Protein AF-A0A1T4ZLD6-F1 (afdb_monomer_lite)

Foldseek 3Di:
DDDDDDPDVPVVVCVVVVVDPDDPPVVVVVVPDDDDPDPDPQKDQQLVQDDDPVSVVVVVVVVPDDQPVDWDWDADLVPGIDTRRDIDGHDDDDDDPVSCVVRVVVNVVVVVVD

Secondary structure (DSSP, 8-state):
--------HHHHHHHHTT---S-HHHHHHHTT----S----SEEEHHHH--SHHHHHHHHHHHHS--TT---EEEETTTEEEETT-EEE-------HHHHHHHHHHHHHHHHT-

pLDDT: mean 79.91, std 19.15, range [32.31, 97.5]

Structure (mmCIF, N/CA/C/O backbone):
data_AF-A0A1T4ZLD6-F1
#
_entry.id   AF-A0A1T4ZLD6-F1
#
loop_
_atom_site.group_PDB
_atom_site.id
_atom_site.type_symbol
_atom_site.label_atom_id
_atom_site.label_alt_id
_atom_site.label_comp_id
_atom_site.label_asym_id
_atom_site.label_entity_id
_atom_site.label_seq_id
_atom_site.pdbx_PDB_ins_code
_atom_site.Cartn_x
_atom_site.Cartn_y
_atom_site.Cartn_z
_atom_site.occupancy
_atom_site.B_iso_or_equiv
_atom_site.auth_seq_id
_atom_site.auth_comp_id
_atom_site.auth_asym_id
_atom_site.auth_atom_id
_atom_site.pdbx_PDB_model_num
ATOM 1 N N . MET A 1 1 ? -2.283 -12.242 29.702 1.00 38.84 1 MET A N 1
ATOM 2 C CA . MET A 1 1 ? -0.848 -11.893 29.834 1.00 38.84 1 MET A CA 1
ATOM 3 C C . MET A 1 1 ? -0.672 -10.404 29.576 1.00 38.84 1 MET A C 1
ATOM 5 O O . MET A 1 1 ? -0.937 -9.973 28.462 1.00 38.84 1 MET A O 1
ATOM 9 N N . LYS A 1 2 ? -0.272 -9.612 30.579 1.00 32.31 2 LYS A N 1
ATOM 10 C CA . LYS A 1 2 ? 0.080 -8.198 30.369 1.00 32.31 2 LYS A CA 1
ATOM 11 C C . LYS A 1 2 ? 1.504 -8.127 29.817 1.00 32.31 2 LYS A C 1
ATOM 13 O O . LYS A 1 2 ? 2.429 -8.591 30.475 1.00 32.31 2 LYS A O 1
ATOM 18 N N . ARG A 1 3 ? 1.665 -7.590 28.606 1.00 40.56 3 ARG A N 1
ATOM 19 C CA . ARG A 1 3 ? 2.974 -7.258 28.033 1.00 40.56 3 ARG A CA 1
ATOM 20 C C . ARG A 1 3 ? 3.203 -5.770 28.264 1.00 40.56 3 ARG A C 1
ATOM 22 O O . ARG A 1 3 ? 2.483 -4.949 27.706 1.00 40.56 3 ARG A O 1
ATOM 29 N N . ASN A 1 4 ? 4.162 -5.441 29.120 1.00 33.09 4 ASN A N 1
ATOM 30 C CA . ASN A 1 4 ? 4.584 -4.062 29.323 1.00 33.09 4 ASN A CA 1
ATOM 31 C C . ASN A 1 4 ? 5.486 -3.688 28.142 1.00 33.09 4 ASN A C 1
ATOM 33 O O . ASN A 1 4 ? 6.572 -4.245 28.003 1.00 33.09 4 ASN A O 1
ATOM 37 N N . ILE A 1 5 ? 5.017 -2.798 27.270 1.00 50.94 5 ILE A N 1
ATOM 38 C CA . ILE A 1 5 ? 5.801 -2.276 26.148 1.00 50.94 5 ILE A CA 1
ATOM 39 C C . ILE A 1 5 ? 6.291 -0.891 26.561 1.00 50.94 5 ILE A C 1
ATOM 41 O O . ILE A 1 5 ? 5.492 0.034 26.686 1.00 50.94 5 ILE A O 1
ATOM 45 N N . LEU A 1 6 ? 7.596 -0.755 26.803 1.00 44.00 6 LEU A N 1
ATOM 46 C CA . LEU A 1 6 ? 8.234 0.541 27.019 1.00 44.00 6 LEU A CA 1
ATOM 47 C C . LEU A 1 6 ? 8.701 1.078 25.660 1.00 44.00 6 LEU A C 1
ATOM 49 O O . LEU A 1 6 ? 9.732 0.666 25.136 1.00 44.00 6 LEU A O 1
ATOM 53 N N . LEU A 1 7 ? 7.909 1.976 25.078 1.00 47.56 7 LEU A N 1
ATOM 54 C CA . LEU A 1 7 ? 8.256 2.730 23.873 1.00 47.56 7 LEU A CA 1
ATOM 55 C C . LEU A 1 7 ? 8.891 4.059 24.292 1.00 47.56 7 LEU A C 1
ATOM 57 O O . LEU A 1 7 ? 8.250 5.103 24.256 1.00 47.56 7 LEU A O 1
ATOM 61 N N . ASP A 1 8 ? 10.154 4.009 24.707 1.00 47.09 8 ASP A N 1
ATOM 62 C CA . ASP A 1 8 ? 10.986 5.208 24.796 1.00 47.09 8 ASP A CA 1
ATOM 63 C C . ASP A 1 8 ? 12.068 5.146 23.711 1.00 47.09 8 ASP A C 1
ATOM 65 O O . ASP A 1 8 ? 13.086 4.457 23.826 1.00 47.09 8 ASP A O 1
ATOM 69 N N . THR A 1 9 ? 11.821 5.848 22.604 1.00 55.59 9 THR A N 1
ATOM 70 C CA . THR A 1 9 ? 12.779 5.957 21.498 1.00 55.59 9 THR A CA 1
ATOM 71 C C . THR A 1 9 ? 14.026 6.749 21.889 1.00 55.59 9 THR A C 1
ATOM 73 O O . THR A 1 9 ? 15.049 6.615 21.219 1.00 55.59 9 THR A O 1
ATOM 76 N N . GLY A 1 10 ? 13.978 7.551 22.961 1.00 55.03 10 GLY A N 1
ATOM 77 C CA . GLY A 1 10 ? 15.125 8.311 23.454 1.00 55.03 10 GLY A CA 1
ATOM 78 C C . GLY A 1 10 ? 16.243 7.387 23.928 1.00 55.03 10 GLY A C 1
ATOM 79 O O . GLY A 1 10 ? 17.378 7.496 23.462 1.00 55.03 10 GLY A O 1
ATOM 80 N N . VAL A 1 11 ? 15.919 6.404 24.769 1.00 57.75 11 VAL A N 1
ATOM 81 C CA . VAL A 1 11 ? 16.896 5.429 25.289 1.00 57.75 11 VAL A CA 1
ATOM 82 C C . VAL A 1 11 ? 17.478 4.570 24.158 1.00 57.75 11 VAL A C 1
ATOM 84 O O . VAL A 1 11 ? 18.693 4.385 24.083 1.00 57.75 11 VAL A O 1
ATOM 87 N N . LEU A 1 12 ? 16.642 4.130 23.208 1.00 56.84 12 LEU A N 1
ATOM 88 C CA . LEU A 1 12 ? 17.078 3.318 22.064 1.00 56.84 12 LEU A CA 1
ATOM 89 C C . LEU A 1 12 ? 18.067 4.067 21.153 1.00 56.84 12 LEU A C 1
ATOM 91 O O . LEU A 1 12 ? 19.104 3.521 20.772 1.00 56.84 12 LEU A O 1
ATOM 95 N N . VAL A 1 13 ? 17.779 5.330 20.827 1.00 56.22 13 VAL A N 1
ATOM 96 C CA . VAL A 1 13 ? 18.663 6.168 19.998 1.00 56.22 13 VAL A CA 1
ATOM 97 C C . VAL A 1 13 ? 19.982 6.459 20.721 1.00 56.22 13 VAL A C 1
ATOM 99 O O . VAL A 1 13 ? 21.038 6.509 20.084 1.00 56.22 13 VAL A O 1
ATOM 102 N N . THR A 1 14 ? 19.953 6.612 22.045 1.00 55.44 14 THR A N 1
ATOM 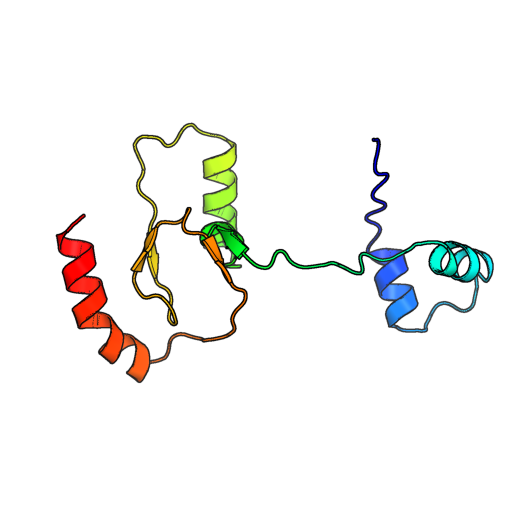103 C CA . THR A 1 14 ? 21.154 6.898 22.847 1.00 55.44 14 THR A CA 1
ATOM 104 C C . THR A 1 14 ? 22.070 5.671 22.954 1.00 55.44 14 THR A C 1
ATOM 106 O O . THR A 1 14 ? 23.293 5.804 22.813 1.00 55.44 14 THR A O 1
ATOM 109 N N . PHE A 1 15 ? 21.481 4.477 23.091 1.00 55.91 15 PHE A N 1
ATOM 110 C CA . PHE A 1 15 ? 22.179 3.189 23.083 1.00 55.91 15 PHE A CA 1
ATOM 111 C C . PHE A 1 15 ? 22.797 2.862 21.711 1.00 55.91 15 PHE A C 1
ATOM 113 O O . PHE A 1 15 ? 23.992 2.574 21.628 1.00 55.91 15 PHE A O 1
ATOM 120 N N . ILE A 1 16 ? 22.028 2.981 20.617 1.00 59.06 16 ILE A N 1
ATOM 121 C CA . ILE A 1 16 ? 22.513 2.715 19.244 1.00 59.06 16 ILE A CA 1
ATOM 122 C C . ILE A 1 16 ? 23.685 3.634 18.881 1.00 59.06 16 ILE A C 1
ATOM 124 O O . ILE A 1 16 ? 24.672 3.189 18.296 1.00 59.06 16 ILE A O 1
ATOM 128 N N . ASN A 1 17 ? 23.619 4.905 19.278 1.00 57.69 17 ASN A N 1
ATOM 129 C CA . ASN A 1 17 ? 24.684 5.865 19.000 1.00 57.69 17 ASN A CA 1
ATOM 130 C C . ASN A 1 17 ? 25.928 5.687 19.891 1.00 57.69 17 ASN A C 1
ATOM 132 O O . ASN A 1 17 ? 26.871 6.468 19.753 1.00 57.69 17 ASN A O 1
ATOM 136 N N . LYS A 1 18 ? 25.953 4.697 20.804 1.00 57.38 18 LYS A N 1
ATOM 137 C CA . LYS A 1 18 ? 27.040 4.447 21.775 1.00 57.38 18 LYS A CA 1
ATOM 138 C C . LYS A 1 18 ? 27.460 5.698 22.567 1.00 57.38 18 LYS A C 1
ATOM 140 O O . LYS A 1 18 ? 28.598 5.798 23.027 1.00 57.38 18 LYS A O 1
ATOM 145 N N . ARG A 1 19 ? 26.560 6.678 22.713 1.00 54.66 19 ARG A N 1
ATOM 146 C CA . ARG A 1 19 ? 26.829 7.942 23.425 1.00 54.66 19 ARG A CA 1
ATOM 147 C C . ARG A 1 19 ? 26.447 7.887 24.902 1.00 54.66 19 ARG A C 1
ATOM 149 O O . ARG A 1 19 ? 26.708 8.843 25.626 1.00 54.66 19 ARG A O 1
ATOM 156 N N . GLU A 1 20 ? 25.869 6.786 25.368 1.00 53.34 20 GLU A N 1
ATOM 157 C CA . GLU A 1 20 ? 25.486 6.627 26.766 1.00 53.34 20 GLU A CA 1
ATOM 158 C C . GLU A 1 20 ? 26.661 6.080 27.596 1.00 53.34 20 GLU A C 1
ATOM 160 O O . GLU A 1 20 ? 27.009 4.904 27.521 1.00 53.34 20 GLU A O 1
ATOM 165 N N . LYS A 1 21 ? 27.309 6.951 28.382 1.00 57.41 21 LYS A N 1
ATOM 166 C CA . LYS A 1 21 ? 28.401 6.578 29.306 1.00 57.41 21 LYS A CA 1
ATOM 167 C C . LYS A 1 21 ? 27.974 6.500 30.778 1.00 57.41 21 LYS A C 1
ATOM 169 O O . LYS A 1 21 ? 28.800 6.161 31.617 1.00 57.41 21 LYS A O 1
ATOM 174 N N . LEU A 1 22 ? 26.725 6.845 31.107 1.00 54.06 22 LEU A N 1
ATOM 175 C CA . LEU A 1 22 ? 26.352 7.208 32.482 1.00 54.06 22 LEU A CA 1
ATOM 176 C C . LEU A 1 22 ? 25.566 6.142 33.259 1.00 54.06 22 LEU A C 1
ATOM 178 O O . LEU A 1 22 ? 25.633 6.148 34.485 1.00 54.06 22 LEU A O 1
ATOM 182 N N . HIS A 1 23 ? 24.880 5.195 32.611 1.00 58.69 23 HIS A N 1
ATOM 183 C CA . HIS A 1 23 ? 23.992 4.272 33.331 1.00 58.69 23 HIS A CA 1
ATOM 184 C C . HIS A 1 23 ? 24.278 2.794 33.038 1.00 58.69 23 HIS A C 1
ATOM 186 O O . HIS A 1 23 ? 23.640 2.157 32.205 1.00 58.69 23 HIS A O 1
ATOM 192 N N . LEU A 1 24 ? 25.203 2.213 33.815 1.00 63.31 24 LEU A N 1
ATOM 193 C CA . LEU A 1 24 ? 25.446 0.760 33.868 1.00 63.31 24 LEU A CA 1
ATOM 194 C C . LEU A 1 24 ? 24.158 -0.036 34.137 1.00 63.31 24 LEU A C 1
ATOM 196 O O . LEU A 1 24 ? 23.963 -1.109 33.573 1.00 63.31 24 LEU A O 1
ATOM 200 N N . TRP A 1 25 ? 23.257 0.525 34.949 1.00 62.50 25 TRP A N 1
ATOM 201 C CA . TRP A 1 25 ? 21.944 -0.049 35.239 1.00 62.50 25 TRP A CA 1
ATOM 202 C C . TRP A 1 25 ? 21.106 -0.277 33.972 1.00 62.50 25 TRP A C 1
ATOM 204 O O . TRP A 1 25 ? 20.499 -1.336 33.847 1.00 62.50 25 TRP A O 1
ATOM 214 N N . THR A 1 26 ? 21.126 0.646 33.005 1.00 59.47 26 THR A N 1
ATOM 215 C CA . THR A 1 26 ? 20.373 0.522 31.748 1.00 59.47 26 THR A CA 1
ATOM 216 C C . THR A 1 26 ? 20.845 -0.707 30.969 1.00 59.47 26 THR A C 1
ATOM 218 O O . THR A 1 26 ? 20.035 -1.559 30.610 1.00 59.47 26 THR A O 1
ATOM 221 N N . ASN A 1 27 ? 22.162 -0.877 30.805 1.00 62.38 27 ASN A N 1
ATOM 222 C CA . ASN A 1 27 ? 22.748 -2.045 30.134 1.00 62.38 27 ASN A CA 1
ATOM 223 C C . ASN A 1 27 ? 22.363 -3.373 30.807 1.00 62.38 27 ASN A C 1
ATOM 225 O O . ASN A 1 27 ? 22.042 -4.342 30.121 1.00 62.38 27 ASN A O 1
ATOM 229 N N . GLU A 1 28 ? 22.369 -3.422 32.141 1.00 72.06 28 GLU A N 1
ATOM 230 C CA . GLU A 1 28 ? 21.971 -4.614 32.903 1.00 72.06 28 GLU A CA 1
ATOM 231 C C . GLU A 1 28 ? 20.474 -4.939 32.779 1.00 72.06 28 GLU A C 1
ATOM 233 O O . GLU A 1 28 ? 20.105 -6.113 32.788 1.00 72.06 28 GLU A O 1
ATOM 238 N N . GLN A 1 29 ? 19.605 -3.933 32.631 1.00 64.69 29 GLN A N 1
ATOM 239 C CA . GLN A 1 29 ? 18.184 -4.158 32.340 1.00 64.69 29 GLN A CA 1
ATOM 240 C C . GLN A 1 29 ? 17.978 -4.656 30.904 1.00 64.69 29 GLN A C 1
ATOM 242 O O . GLN A 1 29 ? 17.255 -5.628 30.701 1.00 64.69 29 GLN A O 1
ATOM 247 N N . TRP A 1 30 ? 18.658 -4.067 29.913 1.00 61.97 30 TRP A N 1
ATOM 248 C CA . TRP A 1 30 ? 18.530 -4.480 28.509 1.00 61.97 30 TRP A CA 1
ATOM 249 C C . TRP A 1 30 ? 19.053 -5.893 28.236 1.00 61.97 30 TRP A C 1
ATOM 251 O O . TRP A 1 30 ? 18.460 -6.597 27.426 1.00 61.97 30 TRP A O 1
ATOM 261 N N . LYS A 1 31 ? 20.090 -6.361 28.946 1.00 66.50 31 LYS A N 1
ATOM 262 C CA . LYS A 1 31 ? 20.548 -7.766 28.869 1.00 66.50 31 LYS A CA 1
ATOM 263 C C . LYS A 1 31 ? 19.471 -8.784 29.265 1.00 66.50 31 LYS A C 1
ATOM 265 O O . LYS A 1 31 ? 19.557 -9.936 28.855 1.00 66.50 31 LYS A O 1
ATOM 270 N N . LYS A 1 32 ? 18.500 -8.381 30.092 1.00 64.75 32 LYS A N 1
ATOM 271 C CA . LYS A 1 32 ? 17.412 -9.239 30.596 1.00 64.75 32 LYS A CA 1
ATOM 272 C C . LYS A 1 32 ? 16.165 -9.193 29.720 1.00 64.75 32 LYS A C 1
ATOM 274 O O . LYS A 1 32 ? 15.250 -9.983 29.930 1.00 64.75 32 LYS A O 1
ATOM 279 N N . ILE A 1 33 ? 16.103 -8.252 28.781 1.00 62.41 33 ILE A N 1
ATOM 280 C CA . ILE A 1 33 ? 15.005 -8.167 27.829 1.00 62.41 33 ILE A CA 1
ATOM 281 C C . ILE A 1 33 ? 15.305 -9.182 26.730 1.00 62.41 33 ILE A C 1
ATOM 283 O O . ILE A 1 33 ? 16.167 -8.962 25.880 1.00 62.41 33 ILE A O 1
ATOM 287 N N . GLU A 1 34 ? 14.601 -10.312 26.756 1.00 54.31 34 GLU A N 1
ATOM 288 C CA . GLU A 1 34 ? 14.554 -11.187 25.590 1.00 54.31 34 GLU A CA 1
ATOM 289 C C . GLU A 1 34 ? 13.940 -10.407 24.415 1.00 54.31 34 GLU A C 1
ATOM 291 O O . GLU A 1 34 ? 12.966 -9.670 24.616 1.00 54.31 34 GLU A O 1
ATOM 296 N N . PRO A 1 35 ? 14.498 -10.531 23.196 1.00 49.09 35 PRO A N 1
ATOM 297 C CA . PRO A 1 35 ? 13.937 -9.908 22.006 1.00 49.09 35 PRO A CA 1
ATOM 298 C C . PRO A 1 35 ? 12.413 -10.117 21.935 1.00 49.09 35 PRO A C 1
ATOM 300 O O . PRO A 1 35 ? 11.900 -11.203 22.197 1.00 49.09 35 PRO A O 1
ATOM 303 N N . PRO A 1 36 ? 11.689 -9.075 21.519 1.00 50.09 36 PRO A N 1
ATOM 304 C CA . PRO A 1 36 ? 11.749 -8.784 20.105 1.00 50.09 36 PRO A CA 1
ATOM 305 C C . PRO A 1 36 ? 12.397 -7.422 19.896 1.00 50.09 36 PRO A C 1
ATOM 307 O O . PRO A 1 36 ? 11.798 -6.378 20.144 1.00 50.09 36 PRO A O 1
ATOM 310 N N . LEU A 1 37 ? 13.620 -7.425 19.366 1.00 54.12 37 LEU A N 1
ATOM 311 C CA . LEU A 1 37 ? 14.079 -6.293 18.572 1.00 54.12 37 LEU A CA 1
ATOM 312 C C . LEU A 1 37 ? 13.156 -6.231 17.349 1.00 54.12 37 LEU A C 1
ATOM 314 O O . LEU A 1 37 ? 13.383 -6.952 16.388 1.00 54.12 37 LEU A O 1
ATOM 318 N N . TYR A 1 38 ? 12.073 -5.454 17.444 1.00 53.53 38 TYR A N 1
ATOM 319 C CA . TYR A 1 38 ? 11.156 -5.086 16.359 1.00 53.53 38 TYR A CA 1
ATOM 320 C C . TYR A 1 38 ? 11.031 -6.139 15.241 1.00 53.53 38 TYR A C 1
ATOM 322 O O . TYR A 1 38 ? 11.496 -5.918 14.121 1.00 53.53 38 TYR A O 1
ATOM 330 N N . SER A 1 39 ? 10.396 -7.283 15.514 1.00 56.78 39 SER A N 1
ATOM 331 C CA . SER A 1 39 ? 9.999 -8.181 14.430 1.00 56.78 39 SER A CA 1
ATOM 332 C C . SER A 1 39 ? 8.890 -7.496 13.632 1.00 56.78 39 SER A C 1
ATOM 334 O O . SER A 1 39 ? 7.738 -7.420 14.055 1.00 56.78 39 SER A O 1
ATOM 336 N N . GLN A 1 40 ? 9.256 -6.921 12.487 1.00 66.06 40 GLN A N 1
ATOM 337 C CA . GLN A 1 40 ? 8.279 -6.409 11.533 1.00 66.06 40 GLN A CA 1
ATOM 338 C C . GLN A 1 40 ? 7.389 -7.579 11.100 1.00 66.06 40 GLN A C 1
ATOM 340 O O . GLN A 1 40 ? 7.932 -8.625 10.730 1.00 66.06 40 GLN A O 1
ATOM 345 N N . PRO A 1 41 ? 6.053 -7.442 11.134 1.00 78.56 41 PRO A N 1
ATOM 346 C CA . PRO A 1 41 ? 5.171 -8.505 10.682 1.00 78.56 41 PRO A CA 1
ATOM 347 C C . PRO A 1 41 ? 5.505 -8.890 9.241 1.00 78.56 41 PRO A C 1
ATOM 349 O O . PRO A 1 41 ? 5.650 -8.018 8.367 1.00 78.56 41 PRO A O 1
ATOM 352 N N . GLU A 1 42 ? 5.630 -10.200 9.004 1.00 87.31 42 GLU A N 1
ATOM 353 C CA . GLU A 1 42 ? 5.966 -10.742 7.688 1.00 87.31 42 GLU A CA 1
ATOM 354 C C . GLU A 1 42 ? 4.982 -10.218 6.645 1.00 87.31 42 GLU A C 1
ATOM 356 O O . GLU A 1 42 ? 5.411 -9.714 5.613 1.00 87.31 42 GLU A O 1
ATOM 361 N N . PHE A 1 43 ? 3.691 -10.175 6.988 1.00 93.56 43 PHE A N 1
ATOM 362 C CA . PHE A 1 43 ? 2.621 -9.611 6.175 1.00 93.56 43 PHE A CA 1
ATOM 363 C C . PHE A 1 43 ? 1.873 -8.498 6.914 1.00 93.56 43 PHE A C 1
ATOM 365 O O . PHE A 1 43 ? 1.617 -8.591 8.112 1.00 93.56 43 PHE A O 1
ATOM 372 N N . LEU A 1 44 ? 1.502 -7.454 6.176 1.00 95.62 44 LEU A N 1
ATOM 373 C CA . LEU A 1 44 ? 0.663 -6.349 6.643 1.00 95.62 44 LEU A CA 1
ATOM 374 C C . LEU A 1 44 ? -0.367 -6.009 5.567 1.00 95.62 44 LEU A C 1
ATOM 376 O O . LEU A 1 44 ? -0.046 -6.178 4.386 1.00 95.62 44 LEU A O 1
ATOM 380 N N . PRO A 1 45 ? -1.554 -5.487 5.930 1.00 96.06 45 PRO A N 1
ATOM 381 C CA . PRO A 1 45 ? -2.449 -4.876 4.957 1.00 96.06 45 PRO A CA 1
ATOM 382 C C . PRO A 1 45 ? -1.687 -3.848 4.122 1.00 96.06 45 PRO A C 1
ATOM 384 O O . PRO A 1 45 ? -0.847 -3.114 4.650 1.00 96.06 45 PRO A O 1
ATOM 387 N N . ALA A 1 46 ? -1.963 -3.784 2.824 1.00 96.12 46 ALA A N 1
ATOM 388 C CA . ALA A 1 46 ? -1.268 -2.889 1.912 1.00 96.12 46 ALA A CA 1
ATOM 389 C C . ALA A 1 46 ? -1.288 -1.438 2.420 1.00 96.12 46 ALA A C 1
ATOM 391 O O . ALA A 1 46 ? -0.246 -0.782 2.434 1.00 96.12 46 ALA A O 1
ATOM 392 N N . ILE A 1 47 ? -2.424 -0.971 2.949 1.00 95.50 47 ILE A N 1
ATOM 393 C CA . ILE A 1 47 ? -2.556 0.374 3.532 1.00 95.50 47 ILE A CA 1
ATOM 394 C C . ILE A 1 47 ? -1.630 0.626 4.733 1.00 95.50 47 ILE A C 1
ATOM 396 O O . ILE A 1 47 ? -1.220 1.764 4.949 1.00 95.50 47 ILE A O 1
ATOM 400 N N . GLU A 1 48 ? -1.254 -0.412 5.481 1.00 94.81 48 GLU A N 1
ATOM 401 C CA . GLU A 1 48 ? -0.319 -0.333 6.611 1.00 94.81 48 GLU A CA 1
ATOM 402 C C . GLU A 1 48 ? 1.144 -0.486 6.174 1.00 94.81 48 GLU A C 1
ATOM 404 O O . GLU A 1 48 ? 2.049 0.019 6.838 1.00 94.81 48 GLU A O 1
ATOM 409 N N . ARG A 1 49 ? 1.402 -1.155 5.041 1.00 93.50 49 ARG A N 1
ATOM 410 C CA . ARG A 1 49 ? 2.765 -1.339 4.519 1.00 93.50 49 ARG A CA 1
ATOM 411 C C . ARG A 1 49 ? 3.327 -0.054 3.905 1.00 93.50 49 ARG A C 1
ATOM 413 O O . ARG A 1 49 ? 4.529 0.190 4.012 1.00 93.50 49 ARG A O 1
ATOM 420 N N . TYR A 1 50 ? 2.491 0.757 3.255 1.00 91.31 50 TYR A N 1
ATOM 421 C CA . TYR A 1 50 ? 2.947 1.989 2.611 1.00 91.31 50 TYR A CA 1
ATOM 422 C C . TYR A 1 50 ? 2.988 3.185 3.564 1.00 91.31 50 TYR A C 1
ATOM 424 O O . TYR A 1 50 ? 2.089 3.442 4.370 1.00 91.31 50 TYR A O 1
ATOM 432 N N . ASN A 1 51 ? 4.041 3.982 3.399 1.00 90.44 51 ASN A N 1
ATOM 433 C CA . ASN A 1 51 ? 4.261 5.219 4.132 1.00 90.44 51 ASN A CA 1
ATOM 434 C C . ASN A 1 51 ? 4.006 6.441 3.245 1.00 90.44 51 ASN A C 1
ATOM 436 O O . ASN A 1 51 ? 4.103 6.379 2.022 1.00 90.44 51 ASN A O 1
ATOM 440 N N . GLY A 1 52 ? 3.697 7.572 3.877 1.00 92.31 52 GLY A N 1
ATOM 441 C CA . GLY A 1 52 ? 3.454 8.843 3.198 1.00 92.31 52 GLY A CA 1
ATOM 442 C C . GLY A 1 52 ? 2.270 9.600 3.789 1.00 92.31 52 GLY A C 1
ATOM 443 O O . GLY A 1 52 ? 1.441 9.034 4.502 1.00 92.31 52 GLY A O 1
ATOM 444 N N . VAL A 1 53 ? 2.194 10.899 3.490 1.00 95.06 53 VAL A N 1
ATOM 445 C CA . VAL A 1 53 ? 1.145 11.779 4.029 1.00 95.06 53 VAL A CA 1
ATOM 446 C C . VAL A 1 53 ? -0.245 11.311 3.595 1.00 95.06 53 VAL A C 1
ATOM 448 O O . VAL A 1 53 ? -1.130 11.231 4.442 1.00 95.06 53 VAL A O 1
ATOM 451 N N . ALA A 1 54 ? -0.412 10.930 2.323 1.00 93.44 54 ALA A N 1
ATOM 452 C CA . ALA A 1 54 ? -1.678 10.424 1.793 1.00 93.44 54 ALA A CA 1
ATOM 453 C C . ALA A 1 54 ? -2.160 9.176 2.552 1.00 93.44 54 ALA A C 1
ATOM 455 O O . ALA A 1 54 ? -3.259 9.172 3.095 1.00 93.44 54 ALA A O 1
ATOM 456 N N . PHE A 1 55 ? -1.304 8.159 2.690 1.00 94.62 55 PHE A N 1
ATOM 457 C CA . PHE A 1 55 ? -1.635 6.939 3.430 1.00 94.62 55 PHE A CA 1
ATOM 458 C C . PHE A 1 55 ? -1.967 7.212 4.900 1.00 94.62 55 PHE A C 1
ATOM 460 O O . PHE A 1 55 ? -2.905 6.629 5.435 1.00 94.62 55 PHE A O 1
ATOM 467 N N . ARG A 1 56 ? -1.251 8.138 5.552 1.00 94.69 56 ARG A N 1
ATOM 468 C CA . ARG A 1 56 ? -1.550 8.536 6.935 1.00 94.69 56 ARG A CA 1
ATOM 469 C C . ARG A 1 56 ? -2.934 9.174 7.065 1.00 94.69 56 ARG A C 1
ATOM 471 O O . ARG A 1 56 ? -3.633 8.876 8.027 1.00 94.69 56 ARG A O 1
ATOM 478 N N . VAL A 1 57 ? -3.317 10.039 6.126 1.00 94.44 57 VAL A N 1
ATOM 479 C CA . VAL A 1 57 ? -4.650 10.664 6.114 1.00 94.44 57 VAL A CA 1
ATOM 480 C C . VAL A 1 57 ? -5.730 9.606 5.913 1.00 94.44 57 VAL A C 1
ATOM 482 O O . VAL A 1 57 ? -6.682 9.574 6.686 1.00 94.44 57 VAL A O 1
ATOM 485 N N . VAL A 1 58 ? -5.548 8.702 4.944 1.00 92.88 58 VAL A N 1
ATOM 486 C CA . VAL A 1 58 ? -6.505 7.615 4.690 1.00 92.88 58 VAL A CA 1
ATOM 487 C C . VAL A 1 58 ? -6.650 6.713 5.915 1.00 92.88 58 VAL A C 1
ATOM 489 O O . VAL A 1 58 ? -7.769 6.478 6.353 1.00 92.88 58 VAL A O 1
ATOM 492 N N . ARG A 1 59 ? -5.550 6.265 6.535 1.00 94.19 59 ARG A N 1
ATOM 493 C CA . ARG A 1 59 ? -5.617 5.441 7.755 1.00 94.19 59 ARG A CA 1
ATOM 494 C C . ARG A 1 59 ? -6.344 6.143 8.895 1.00 94.19 59 ARG A C 1
ATOM 496 O O . ARG A 1 59 ? -7.152 5.514 9.565 1.00 94.19 59 ARG A O 1
ATOM 503 N N . LYS A 1 60 ? -6.087 7.440 9.098 1.00 93.44 60 LYS A N 1
ATOM 504 C CA . LYS A 1 60 ? -6.801 8.221 10.113 1.00 93.44 60 LYS A CA 1
ATOM 505 C C . LYS A 1 60 ? -8.305 8.261 9.821 1.00 93.44 60 LYS A C 1
ATOM 507 O O . LYS A 1 60 ? -9.096 7.998 10.715 1.00 93.44 60 LYS A O 1
ATOM 512 N N . PHE A 1 61 ? -8.690 8.525 8.574 1.00 92.25 61 PHE A N 1
ATOM 513 C CA . PHE A 1 61 ? -10.093 8.527 8.159 1.00 92.25 61 PHE A CA 1
ATOM 514 C C . PHE A 1 61 ? -10.775 7.166 8.387 1.00 92.25 61 PHE A C 1
ATOM 516 O O . PHE A 1 61 ? -11.863 7.118 8.954 1.00 92.25 61 PHE A O 1
ATOM 523 N N . LEU A 1 62 ? -10.110 6.063 8.023 1.00 90.44 62 LEU A N 1
ATOM 524 C CA . LEU A 1 62 ? -10.615 4.695 8.215 1.00 90.44 62 LEU A CA 1
ATOM 525 C C . LEU A 1 62 ? -10.794 4.304 9.692 1.00 90.44 62 LEU A C 1
ATOM 527 O O . LEU A 1 62 ? -11.604 3.439 9.999 1.00 90.44 62 LEU A O 1
ATOM 531 N N . GLN A 1 63 ? -10.030 4.907 10.606 1.00 90.81 63 GLN A N 1
ATOM 532 C CA . GLN A 1 63 ? -10.157 4.654 12.047 1.00 90.81 63 GLN A CA 1
ATOM 533 C C . GLN A 1 63 ? -11.364 5.364 12.669 1.00 90.81 63 GLN A C 1
ATOM 535 O O . GLN A 1 63 ? -11.875 4.914 13.691 1.00 90.81 63 GLN A O 1
ATOM 540 N N . GLU A 1 64 ? -11.790 6.483 12.085 1.00 92.25 64 GLU A N 1
ATOM 541 C CA . GLU A 1 64 ? -12.809 7.368 12.656 1.00 92.25 64 GLU A CA 1
ATOM 542 C C . GLU A 1 64 ? -14.215 7.113 12.087 1.00 92.25 64 GLU A C 1
ATOM 544 O O . GLU A 1 64 ? -15.191 7.571 12.678 1.00 92.25 64 GLU A O 1
ATOM 549 N N . GLN A 1 65 ? -14.339 6.404 10.959 1.00 86.56 65 GLN A N 1
ATOM 550 C CA . GLN A 1 65 ? -15.599 6.248 10.223 1.00 86.56 65 GLN A CA 1
ATOM 551 C C . GLN A 1 65 ? -15.835 4.805 9.762 1.00 86.56 65 GLN A C 1
ATOM 553 O O . GLN A 1 65 ? -14.905 4.098 9.379 1.00 86.56 65 GLN A O 1
ATOM 558 N N . THR A 1 66 ? -17.103 4.389 9.706 1.00 83.00 66 THR A N 1
ATOM 559 C CA . THR A 1 66 ? -17.508 3.186 8.960 1.00 83.00 66 THR A CA 1
ATOM 560 C C . THR A 1 66 ? -17.385 3.455 7.464 1.00 83.00 66 THR A C 1
ATOM 562 O O . THR A 1 66 ? -17.870 4.478 6.975 1.00 83.00 66 THR A O 1
ATOM 565 N N . THR A 1 67 ? -16.742 2.549 6.732 1.00 85.69 67 THR A N 1
ATOM 566 C CA . THR A 1 67 ? -16.349 2.767 5.329 1.00 85.69 67 THR A CA 1
ATOM 567 C C . THR A 1 67 ? -16.820 1.657 4.397 1.00 85.69 67 THR A C 1
ATOM 569 O O . THR A 1 67 ? -16.243 1.454 3.337 1.00 85.69 67 THR A O 1
ATOM 572 N N . ASP A 1 68 ? -17.929 0.997 4.742 1.00 85.81 68 ASP A N 1
ATOM 573 C CA . ASP A 1 68 ? -18.519 -0.108 3.966 1.00 85.81 68 ASP A CA 1
ATOM 574 C C . ASP A 1 68 ? -18.935 0.290 2.534 1.00 85.81 68 ASP A C 1
ATOM 576 O O . ASP A 1 68 ? -19.203 -0.567 1.700 1.00 85.81 68 ASP A O 1
ATOM 580 N N . TYR A 1 69 ? -18.990 1.593 2.241 1.00 86.50 69 TYR A N 1
ATOM 581 C CA . TYR A 1 69 ? -19.293 2.159 0.923 1.00 86.50 69 TYR A CA 1
ATOM 582 C C . TYR A 1 69 ? -18.048 2.533 0.103 1.00 86.50 69 TYR A C 1
ATOM 584 O O . TYR A 1 69 ? -18.188 3.088 -0.988 1.00 86.50 69 TYR A O 1
ATOM 592 N N . LEU A 1 70 ? -16.840 2.334 0.639 1.00 90.19 70 LEU A N 1
ATOM 593 C CA . LEU A 1 70 ? -15.604 2.834 0.047 1.00 90.19 70 LEU A CA 1
ATOM 594 C C . LEU A 1 70 ? -14.631 1.696 -0.257 1.00 90.19 70 LEU A C 1
ATOM 596 O O . LEU A 1 70 ? -13.952 1.179 0.630 1.00 90.19 70 LEU A O 1
ATOM 600 N N . ASP A 1 71 ? -14.466 1.407 -1.543 1.00 92.06 71 ASP A N 1
ATOM 601 C CA . ASP A 1 71 ? -13.406 0.527 -2.009 1.00 92.06 71 ASP A CA 1
ATOM 602 C C . ASP A 1 71 ? -12.105 1.303 -2.225 1.00 92.06 71 ASP A C 1
ATOM 604 O O . ASP A 1 71 ? -12.010 2.224 -3.041 1.00 92.06 71 ASP A O 1
ATOM 608 N N . ILE A 1 72 ? -11.065 0.924 -1.482 1.00 93.94 72 ILE A N 1
ATOM 609 C CA . ILE A 1 72 ? -9.749 1.562 -1.566 1.00 93.94 72 ILE A CA 1
ATOM 610 C C . ILE A 1 72 ? -8.774 0.612 -2.248 1.00 93.94 72 ILE A C 1
ATOM 612 O O . ILE A 1 72 ? -8.486 -0.475 -1.744 1.00 93.94 72 ILE A O 1
ATOM 616 N N . PHE A 1 73 ? -8.191 1.074 -3.352 1.00 96.19 73 PHE A N 1
ATOM 617 C CA . PHE A 1 73 ? -7.142 0.371 -4.082 1.00 96.19 73 PHE A CA 1
ATOM 618 C C . PHE A 1 73 ? -5.823 1.143 -4.051 1.00 96.19 73 PHE A C 1
ATOM 620 O O . PHE A 1 73 ? -5.786 2.372 -4.028 1.00 96.19 73 PHE A O 1
ATOM 627 N N . ILE A 1 74 ? -4.717 0.402 -4.061 1.00 95.69 74 ILE A N 1
ATOM 628 C CA . ILE A 1 74 ? -3.354 0.922 -4.026 1.00 95.69 74 ILE A CA 1
ATOM 629 C C . ILE A 1 74 ? -2.606 0.418 -5.257 1.00 95.69 74 ILE A C 1
ATOM 631 O O . ILE A 1 74 ? -2.578 -0.781 -5.538 1.00 95.69 74 ILE A O 1
ATOM 635 N N . LEU A 1 75 ? -1.962 1.338 -5.977 1.00 95.81 75 LEU A N 1
ATOM 636 C CA . LEU A 1 75 ? -1.081 1.011 -7.092 1.00 95.81 75 LEU A CA 1
ATOM 637 C C . LEU A 1 75 ? 0.326 0.672 -6.576 1.00 95.81 75 LEU A C 1
ATOM 639 O O . LEU A 1 75 ? 1.056 1.533 -6.088 1.00 95.81 75 LEU A O 1
ATOM 643 N N . SER A 1 76 ? 0.709 -0.594 -6.708 1.00 95.88 76 SER A N 1
ATOM 644 C CA . SER A 1 76 ? 1.996 -1.155 -6.301 1.00 95.88 76 SER A CA 1
ATOM 645 C C . SER A 1 76 ? 2.884 -1.462 -7.506 1.00 95.88 76 SER A C 1
ATOM 647 O O . SER A 1 76 ? 2.450 -2.095 -8.465 1.00 95.88 76 SER A O 1
ATOM 649 N N . ALA A 1 77 ? 4.172 -1.118 -7.424 1.00 95.38 77 ALA A N 1
ATOM 650 C CA . ALA A 1 77 ? 5.156 -1.520 -8.435 1.00 95.38 77 ALA A CA 1
ATOM 651 C C . ALA A 1 77 ? 5.369 -3.044 -8.492 1.00 95.38 77 ALA A C 1
ATOM 653 O O . ALA A 1 77 ? 5.634 -3.601 -9.558 1.00 95.38 77 ALA A O 1
ATOM 654 N N . LYS A 1 78 ? 5.232 -3.735 -7.355 1.00 96.12 78 LYS A N 1
ATOM 655 C CA . LYS A 1 78 ? 5.414 -5.188 -7.278 1.00 96.12 78 LYS A CA 1
ATOM 656 C C . LYS A 1 78 ? 4.129 -5.939 -7.608 1.00 96.12 78 LYS A C 1
ATOM 658 O O . LYS A 1 78 ? 4.169 -6.906 -8.360 1.00 96.12 78 LYS A O 1
ATOM 663 N N . PHE A 1 79 ? 3.001 -5.473 -7.074 1.00 95.81 79 PHE A N 1
ATOM 664 C CA . PHE A 1 79 ? 1.739 -6.220 -7.089 1.00 95.81 79 PHE A CA 1
ATOM 665 C C . PHE A 1 79 ? 0.676 -5.671 -8.057 1.00 95.81 79 PHE A C 1
ATOM 667 O O . PHE A 1 79 ? -0.400 -6.252 -8.156 1.00 95.81 79 PHE A O 1
ATOM 674 N N . GLY A 1 80 ? 0.944 -4.572 -8.771 1.00 95.56 80 GLY A N 1
ATOM 675 C CA . GLY A 1 80 ? -0.061 -3.910 -9.607 1.00 95.56 80 GLY A CA 1
ATOM 676 C C . GLY A 1 80 ? -1.130 -3.211 -8.763 1.00 95.56 80 GLY A C 1
ATOM 677 O O . GLY A 1 80 ? -0.825 -2.672 -7.702 1.00 95.56 80 GLY A O 1
ATOM 678 N N . LEU A 1 81 ? -2.381 -3.192 -9.225 1.00 96.62 81 LEU A N 1
ATOM 679 C CA . LEU A 1 81 ? -3.500 -2.615 -8.473 1.00 96.62 81 LEU A CA 1
ATOM 680 C C . LEU A 1 81 ? -4.023 -3.635 -7.451 1.00 96.62 81 LEU A C 1
ATOM 682 O O . LEU A 1 81 ? -4.466 -4.717 -7.835 1.00 96.62 81 LEU A O 1
ATOM 686 N N . ILE A 1 82 ? -3.975 -3.319 -6.160 1.00 96.31 82 ILE A N 1
ATOM 687 C CA . ILE A 1 82 ? -4.394 -4.225 -5.074 1.00 96.31 82 ILE A CA 1
ATOM 688 C C . ILE A 1 82 ? -5.349 -3.526 -4.103 1.00 96.31 82 ILE A C 1
ATOM 690 O O . ILE A 1 82 ? -5.190 -2.326 -3.886 1.00 96.31 82 ILE A O 1
ATOM 694 N N . PRO A 1 83 ? -6.326 -4.228 -3.503 1.00 95.94 83 PRO A N 1
ATOM 695 C CA . PRO A 1 83 ? -7.165 -3.632 -2.472 1.00 95.94 83 PRO A CA 1
ATOM 696 C C . PRO A 1 83 ? -6.349 -3.319 -1.209 1.00 95.94 83 PRO A C 1
ATOM 698 O O . PRO A 1 83 ? -5.383 -4.011 -0.874 1.00 95.94 83 PRO A O 1
ATOM 701 N N . ALA A 1 84 ? -6.750 -2.276 -0.484 1.00 95.44 84 ALA A N 1
ATOM 702 C CA . ALA A 1 84 ? -6.049 -1.744 0.685 1.00 95.44 84 ALA A CA 1
ATOM 703 C C . ALA A 1 84 ? -5.864 -2.761 1.825 1.00 95.44 84 ALA A C 1
ATOM 705 O O . ALA A 1 84 ? -4.867 -2.697 2.549 1.00 95.44 84 ALA A O 1
ATOM 706 N N . TYR A 1 85 ? -6.793 -3.709 1.961 1.00 94.50 85 TYR A N 1
ATOM 707 C CA . TYR A 1 85 ? -6.759 -4.764 2.974 1.00 94.50 85 TYR A CA 1
ATOM 708 C C . TYR A 1 85 ? -5.872 -5.961 2.592 1.00 94.50 85 TYR A C 1
ATOM 710 O O . TYR A 1 85 ? -5.613 -6.813 3.442 1.00 94.50 85 TYR A O 1
ATOM 718 N N . GLN A 1 86 ? -5.397 -6.055 1.341 1.00 96.50 86 GLN A N 1
ATOM 719 C CA . GLN A 1 86 ? -4.588 -7.192 0.897 1.00 96.50 86 GLN A CA 1
ATOM 720 C C . GLN A 1 86 ? -3.307 -7.295 1.733 1.00 96.50 86 GLN A C 1
ATOM 722 O O . GLN A 1 86 ? -2.517 -6.353 1.783 1.00 96.50 86 GLN A O 1
ATOM 727 N N . LEU A 1 87 ? -3.082 -8.453 2.356 1.00 97.00 87 LEU A N 1
ATOM 728 C CA . LEU A 1 87 ? -1.861 -8.738 3.104 1.00 97.00 87 LEU A CA 1
ATOM 729 C C . LEU A 1 87 ? -0.673 -8.886 2.144 1.00 97.00 87 LEU A C 1
ATOM 731 O O . LEU A 1 87 ? -0.683 -9.747 1.265 1.00 97.00 87 LEU A O 1
ATOM 735 N N . ILE A 1 88 ? 0.359 -8.056 2.311 1.00 96.38 88 ILE A N 1
ATOM 736 C CA . ILE A 1 88 ? 1.560 -8.062 1.466 1.00 96.38 88 ILE A CA 1
ATOM 737 C C . ILE A 1 88 ? 2.846 -8.168 2.293 1.00 96.38 88 ILE A C 1
ATOM 739 O O . ILE A 1 88 ? 2.927 -7.599 3.391 1.00 96.38 88 ILE A O 1
ATOM 743 N N . PRO A 1 89 ? 3.878 -8.866 1.779 1.00 95.56 89 PRO A N 1
ATOM 744 C CA . PRO A 1 89 ? 5.157 -8.979 2.458 1.00 95.56 89 PRO A CA 1
ATOM 745 C C . PRO A 1 89 ? 5.923 -7.656 2.439 1.00 95.56 89 PRO A C 1
ATOM 747 O O . PRO A 1 89 ? 5.577 -6.731 1.697 1.00 95.56 89 PRO A O 1
ATOM 750 N N . ASN A 1 90 ? 6.975 -7.552 3.252 1.00 92.12 90 ASN A N 1
ATOM 751 C CA . ASN A 1 90 ? 7.892 -6.424 3.139 1.00 92.12 90 ASN A CA 1
ATOM 752 C C . ASN A 1 90 ? 8.662 -6.516 1.814 1.00 92.12 90 ASN A C 1
ATOM 754 O O . ASN A 1 90 ? 9.106 -7.594 1.415 1.00 92.12 90 ASN A O 1
ATOM 758 N N . TYR A 1 91 ? 8.801 -5.396 1.113 1.00 92.94 91 TYR A N 1
ATOM 759 C CA . TYR A 1 91 ? 9.536 -5.326 -0.144 1.00 92.9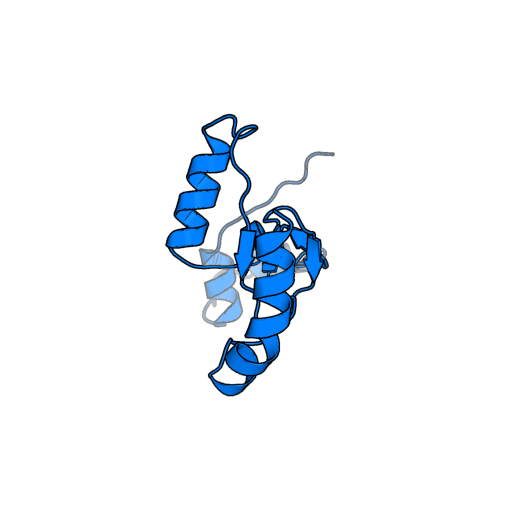4 91 TYR A CA 1
ATOM 760 C C . TYR A 1 91 ? 10.010 -3.891 -0.396 1.00 92.94 91 TYR A C 1
ATOM 762 O O . TYR A 1 91 ? 9.383 -2.944 0.073 1.00 92.94 91 TYR A O 1
ATOM 770 N N . ASP A 1 92 ? 11.078 -3.735 -1.177 1.00 91.94 92 ASP A N 1
ATOM 771 C CA . ASP A 1 92 ? 11.534 -2.432 -1.663 1.00 91.94 92 ASP A CA 1
ATOM 772 C C . ASP A 1 92 ? 11.647 -2.476 -3.189 1.00 91.94 92 ASP A C 1
ATOM 774 O O . ASP A 1 92 ? 12.606 -2.993 -3.757 1.00 91.94 92 ASP A O 1
ATOM 778 N N . GLN A 1 93 ? 10.595 -2.008 -3.859 1.00 92.88 93 GLN A N 1
ATOM 779 C CA . GLN A 1 93 ? 10.559 -1.853 -5.309 1.00 92.88 93 GLN A CA 1
ATOM 780 C C . GLN A 1 93 ? 9.789 -0.577 -5.631 1.00 92.88 93 GLN A C 1
ATOM 782 O O . GLN A 1 93 ? 8.578 -0.487 -5.405 1.00 92.88 93 GLN A O 1
ATOM 787 N N . LYS A 1 94 ? 10.501 0.417 -6.158 1.00 92.50 94 LYS A N 1
ATOM 788 C CA . LYS A 1 94 ? 9.917 1.696 -6.564 1.00 92.50 94 LYS A CA 1
ATOM 789 C C . LYS A 1 94 ? 9.281 1.576 -7.945 1.00 92.50 94 LYS A C 1
ATOM 791 O O . LYS A 1 94 ? 9.708 0.775 -8.770 1.00 92.50 94 LYS A O 1
ATOM 796 N N . MET A 1 95 ? 8.246 2.377 -8.183 1.00 94.62 95 MET A N 1
ATOM 797 C CA . MET A 1 95 ? 7.670 2.518 -9.517 1.00 94.62 95 MET A CA 1
ATOM 798 C C . MET A 1 95 ? 8.616 3.351 -10.385 1.00 94.62 95 MET A C 1
ATOM 800 O O . MET A 1 95 ? 8.987 4.457 -9.992 1.00 94.62 95 MET A O 1
ATOM 804 N N . ASP A 1 96 ? 8.956 2.845 -11.566 1.00 96.00 96 ASP A N 1
ATOM 805 C CA . ASP A 1 96 ? 9.685 3.584 -12.596 1.00 96.00 96 ASP A CA 1
ATOM 806 C C . ASP A 1 96 ? 8.899 3.625 -13.920 1.00 96.00 96 ASP A C 1
ATOM 808 O O . ASP A 1 96 ? 7.792 3.085 -14.050 1.00 96.00 96 ASP A O 1
ATOM 812 N N . ARG A 1 97 ? 9.447 4.326 -14.918 1.00 97.25 97 ARG A N 1
ATOM 813 C CA . ARG A 1 97 ? 8.780 4.523 -16.211 1.00 97.25 97 ARG A CA 1
ATOM 814 C C . ARG A 1 97 ? 8.589 3.217 -16.983 1.00 97.25 97 ARG A C 1
ATOM 816 O O . ARG A 1 97 ? 7.547 3.048 -17.604 1.00 97.25 97 ARG A O 1
ATOM 823 N N . VAL A 1 98 ? 9.562 2.314 -16.942 1.00 97.19 98 VAL A N 1
ATOM 824 C CA . VAL A 1 98 ? 9.473 1.027 -17.641 1.00 97.19 98 VAL A CA 1
ATOM 825 C C . VAL A 1 98 ? 8.439 0.155 -16.939 1.00 97.19 98 VAL A C 1
ATOM 827 O O . V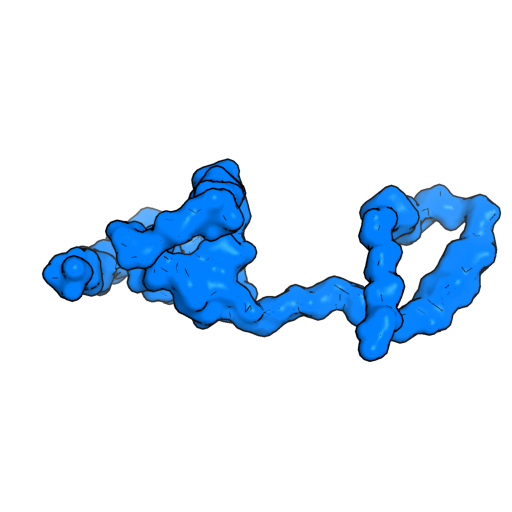AL A 1 98 ? 7.477 -0.296 -17.557 1.00 97.19 98 VAL A O 1
ATOM 830 N N . ARG A 1 99 ? 8.544 0.033 -15.615 1.00 96.62 99 ARG A N 1
ATOM 831 C CA . ARG A 1 99 ? 7.639 -0.777 -14.806 1.00 96.62 99 ARG A CA 1
ATOM 832 C C . ARG A 1 99 ? 6.190 -0.305 -14.882 1.00 96.62 99 ARG A C 1
ATOM 834 O O . ARG A 1 99 ? 5.273 -1.119 -14.939 1.00 96.62 99 ARG A O 1
ATOM 841 N N . SER A 1 100 ? 5.963 1.006 -14.904 1.00 96.50 100 SER A N 1
ATOM 842 C CA . SER A 1 100 ? 4.614 1.558 -15.087 1.00 96.50 100 SER A CA 1
ATOM 843 C C . SER A 1 100 ? 4.026 1.226 -16.461 1.00 96.50 100 SER A C 1
ATOM 845 O O . SER A 1 100 ? 2.836 0.925 -16.544 1.00 96.50 100 SER A O 1
ATOM 847 N N . GLN A 1 101 ? 4.838 1.221 -17.524 1.00 97.50 101 G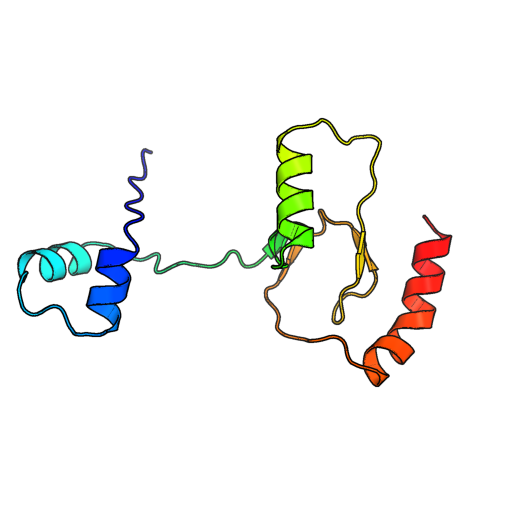LN A N 1
ATOM 848 C CA . GLN A 1 101 ? 4.395 0.806 -18.859 1.00 97.50 101 GLN A CA 1
ATOM 849 C C . GLN A 1 101 ? 4.054 -0.687 -18.903 1.00 97.50 101 GLN A C 1
ATOM 851 O O . GLN A 1 101 ? 3.014 -1.044 -19.455 1.00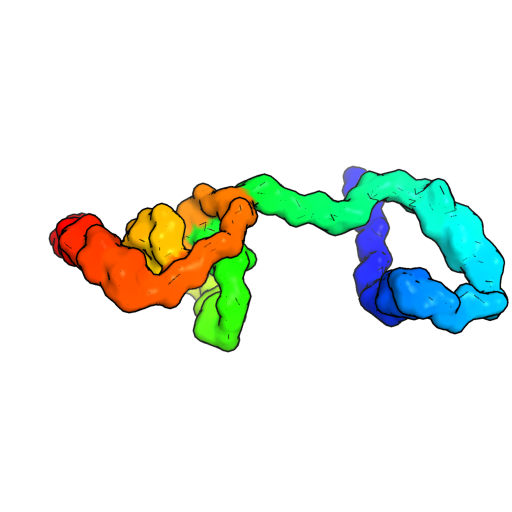 97.50 101 GLN A O 1
ATOM 856 N N . GLU A 1 102 ? 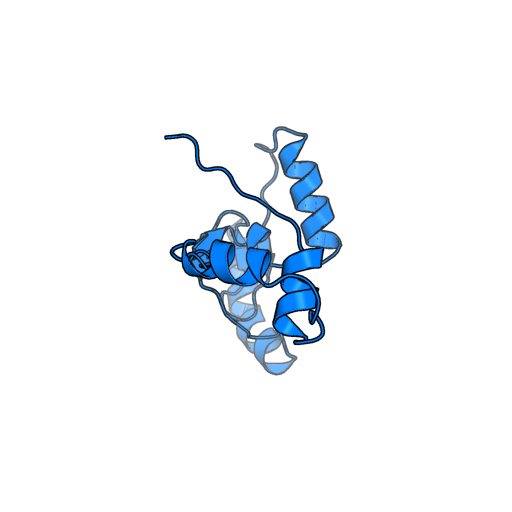4.866 -1.534 -18.268 1.00 96.69 102 GLU A N 1
ATOM 857 C CA . GLU A 1 102 ? 4.598 -2.974 -18.131 1.00 96.69 102 GLU A CA 1
ATOM 858 C C . GLU A 1 102 ? 3.298 -3.258 -17.367 1.00 96.69 102 GLU A C 1
ATOM 860 O O . GLU A 1 102 ? 2.532 -4.145 -17.740 1.00 96.69 102 GLU A O 1
ATOM 865 N N . LEU A 1 103 ? 3.038 -2.510 -16.289 1.00 96.00 103 LEU A N 1
ATOM 866 C CA . LEU A 1 103 ? 1.869 -2.721 -15.434 1.00 96.00 103 LEU A CA 1
ATOM 867 C C . LEU A 1 103 ? 0.578 -2.150 -16.015 1.00 96.00 103 LEU A C 1
ATOM 869 O O . LEU A 1 103 ? -0.496 -2.660 -15.701 1.00 96.00 103 LEU A O 1
ATOM 873 N N . LYS A 1 104 ? 0.662 -1.112 -16.851 1.00 95.94 104 LYS A N 1
ATOM 874 C CA . LYS A 1 104 ? -0.498 -0.418 -17.422 1.00 95.94 104 LYS A CA 1
ATOM 875 C C . LYS A 1 104 ? -1.582 -1.355 -17.984 1.00 95.94 104 LYS A C 1
ATOM 877 O O . LYS A 1 104 ? -2.735 -1.166 -17.600 1.00 95.94 104 LYS A O 1
ATOM 882 N N . PRO A 1 105 ? -1.286 -2.349 -18.849 1.00 96.31 105 PRO A N 1
ATOM 883 C CA . PRO A 1 105 ? -2.328 -3.234 -19.373 1.00 96.31 105 PRO A CA 1
ATOM 884 C C . PRO A 1 105 ? -3.024 -4.037 -18.267 1.00 96.31 105 PRO A C 1
ATOM 886 O O . PRO A 1 105 ? -4.249 -4.088 -18.239 1.00 96.31 105 PRO A O 1
ATOM 889 N N . LEU A 1 106 ? -2.264 -4.596 -17.321 1.00 92.88 106 LEU A N 1
ATOM 890 C CA . LEU A 1 106 ? -2.804 -5.399 -16.216 1.00 92.88 106 LEU A CA 1
ATOM 891 C C . LEU A 1 106 ? -3.661 -4.559 -15.264 1.00 92.88 106 LEU A C 1
ATOM 893 O O . LEU A 1 106 ? -4.719 -4.997 -14.820 1.00 92.88 106 LEU A O 1
ATOM 897 N N . VAL A 1 107 ? -3.211 -3.338 -14.969 1.00 94.12 107 VAL A N 1
ATOM 898 C CA . VAL A 1 107 ? -3.949 -2.391 -14.128 1.00 94.12 107 VAL A CA 1
ATOM 899 C C . VAL A 1 107 ? -5.250 -1.974 -14.804 1.00 94.12 107 VAL A C 1
ATOM 901 O O . VAL A 1 107 ? -6.275 -1.954 -14.137 1.00 94.12 107 VAL A O 1
ATOM 904 N N . ASN A 1 108 ? -5.232 -1.690 -16.109 1.00 94.69 108 ASN A N 1
ATOM 905 C CA . ASN A 1 108 ? -6.433 -1.296 -16.845 1.00 94.69 108 ASN A CA 1
ATOM 906 C C . ASN A 1 108 ? -7.486 -2.407 -16.883 1.00 94.69 108 ASN A C 1
ATOM 908 O O . ASN A 1 108 ? -8.661 -2.120 -16.685 1.00 94.69 108 ASN A O 1
ATOM 912 N N . VAL A 1 109 ? -7.076 -3.658 -17.124 1.00 94.31 109 VAL A N 1
ATOM 913 C CA . VAL A 1 109 ? -7.999 -4.805 -17.098 1.00 94.31 109 VAL A CA 1
ATOM 914 C C . VAL A 1 109 ? -8.649 -4.909 -15.725 1.00 94.31 109 VAL A C 1
ATOM 916 O O . VAL A 1 109 ? -9.867 -4.839 -15.629 1.00 94.31 109 VAL A O 1
ATOM 919 N N . LYS A 1 110 ? -7.835 -4.952 -14.665 1.00 91.25 110 LYS A N 1
ATOM 920 C CA . LYS A 1 110 ? -8.346 -5.070 -13.299 1.00 91.25 110 LYS A CA 1
ATOM 921 C C . LYS A 1 110 ? -9.232 -3.894 -12.899 1.00 91.25 110 LYS A C 1
ATOM 923 O O . LYS A 1 110 ? -10.215 -4.096 -12.212 1.00 91.25 110 LYS A O 1
ATOM 928 N N . PHE A 1 111 ? -8.891 -2.675 -13.312 1.00 90.69 111 PHE A N 1
ATOM 929 C CA . PHE A 1 111 ? -9.683 -1.484 -13.008 1.00 90.69 111 PHE A CA 1
ATOM 930 C C . PHE A 1 111 ? -11.058 -1.500 -13.686 1.00 90.69 111 PHE A C 1
ATOM 932 O O . PHE A 1 111 ? -12.013 -1.020 -13.098 1.00 90.69 111 PHE A O 1
ATOM 939 N N . ASN A 1 112 ? -11.169 -2.067 -14.889 1.00 91.56 112 ASN A N 1
ATOM 940 C CA . ASN A 1 112 ? -12.452 -2.208 -15.584 1.00 91.56 112 ASN A CA 1
ATOM 941 C C . ASN A 1 112 ? -13.342 -3.326 -15.008 1.00 91.56 112 ASN A C 1
ATOM 943 O O . ASN A 1 112 ? -14.509 -3.412 -15.376 1.00 91.56 112 ASN A O 1
ATOM 947 N N . GLU A 1 113 ? -12.785 -4.206 -14.174 1.00 89.94 113 GLU A N 1
ATOM 948 C CA . GLU A 1 113 ? -13.515 -5.278 -13.482 1.00 89.94 113 GLU A CA 1
ATOM 949 C C . GLU A 1 113 ? -14.096 -4.827 -12.129 1.00 89.94 113 GLU A C 1
ATOM 951 O O . GLU A 1 113 ? -14.836 -5.595 -11.514 1.00 89.94 113 GLU A O 1
ATOM 956 N N . LEU A 1 114 ? -13.734 -3.625 -11.660 1.00 85.62 114 LEU A N 1
ATOM 957 C CA . LEU A 1 114 ? -14.248 -3.000 -10.436 1.00 85.62 114 LEU A CA 1
ATOM 958 C C . LEU A 1 114 ? -15.580 -2.293 -10.704 1.00 85.62 114 LEU A C 1
ATOM 960 O O . LEU A 1 114 ? -16.474 -2.423 -9.842 1.00 85.62 114 LEU A O 1
#

Sequence (114 aa):
MKRNILLDTGVLVTFINKREKLHLWTNEQWKKIEPPLYSQPEFLPAIERYNGVAFRVVRKFLQEQTTDYLDIFILSAKFGLIPAYQLIPNYDQKMDRVRSQELKPLVNVKFNEL

Radius of gyration: 20.49 Å; chains: 1; bounding box: 48×24×55 Å